Protein AF-A0A6A0IGZ4-F1 (afdb_monomer)

pLDDT: mean 91.31, std 6.48, range [57.31, 97.81]

Foldseek 3Di:
DDDDDDPVVVVVLVVVCVVVVHDSVVVVVVVVVVVVVVVVVVVVVVVVVVVVVCPPVDDPVDPCCVPCVVVVCCVPVPD

Sequence (79 aa):
MQVQLSEDQLHDLRRLAATDGRSLADLVREAVDLLLRGRRLGERRLLKARSLGALGRFSSGAPDAAREHDRYLEDVLGE

Secondary structure (DSSP, 8-state):
------HHHHHHHHHHHHHHT--HHHHHHHHHHHHHHHHHHHHHHHHHHHHHHHTTS---S-TTTTTSHHHHHHHHH--

Mean predicted aligned error: 9.52 Å

Structure (mmCIF, N/CA/C/O backbone):
data_AF-A0A6A0IGZ4-F1
#
_entry.id   AF-A0A6A0IGZ4-F1
#
loop_
_atom_site.group_PDB
_atom_site.id
_atom_site.type_symbol
_atom_site.label_atom_id
_at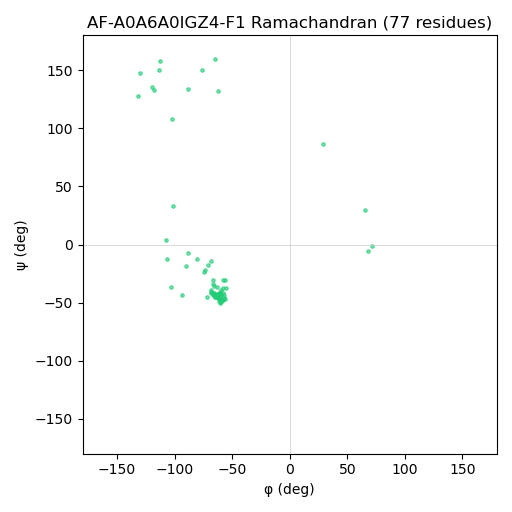om_site.label_alt_id
_atom_site.label_comp_id
_atom_site.label_asym_id
_atom_site.label_entity_id
_atom_site.label_seq_id
_atom_site.pdbx_PDB_ins_code
_atom_site.Cartn_x
_atom_site.Cartn_y
_atom_site.Cartn_z
_atom_site.occupancy
_atom_site.B_iso_or_equiv
_atom_site.auth_seq_id
_atom_site.auth_comp_id
_atom_site.auth_asym_id
_atom_site.auth_atom_id
_atom_site.pdbx_PDB_model_num
ATOM 1 N N . MET A 1 1 ? -2.834 -17.383 11.551 1.00 78.69 1 MET A N 1
ATOM 2 C CA . MET A 1 1 ? -1.869 -16.262 11.582 1.00 78.69 1 MET A CA 1
ATOM 3 C C . MET A 1 1 ? -2.426 -15.210 12.525 1.00 78.69 1 MET A C 1
ATOM 5 O O . MET A 1 1 ? -3.594 -14.879 12.378 1.00 78.69 1 MET A O 1
ATOM 9 N N . GLN A 1 2 ? -1.646 -14.749 13.502 1.00 87.38 2 GLN A N 1
ATOM 10 C CA . GLN A 1 2 ? -2.064 -13.731 14.470 1.00 87.38 2 GLN A CA 1
ATOM 11 C C . GLN A 1 2 ? -1.130 -12.528 14.347 1.00 87.38 2 GLN A C 1
ATOM 13 O O . GLN A 1 2 ? 0.081 -12.705 14.241 1.00 87.38 2 GLN A O 1
ATOM 18 N N . VAL A 1 3 ? -1.696 -11.323 14.348 1.00 88.44 3 VAL A N 1
ATOM 19 C CA . VAL A 1 3 ? -0.955 -10.057 14.314 1.00 88.44 3 VAL A CA 1
ATOM 20 C C . VAL A 1 3 ? -1.280 -9.303 15.596 1.00 88.44 3 VAL A C 1
ATOM 22 O O . VAL A 1 3 ? -2.445 -9.236 15.984 1.00 88.44 3 VAL A O 1
ATOM 25 N N . GLN A 1 4 ? -0.255 -8.782 16.266 1.00 93.94 4 GLN A N 1
ATOM 26 C CA . GLN A 1 4 ? -0.423 -7.966 17.467 1.00 93.94 4 GLN A CA 1
ATOM 27 C C . GLN A 1 4 ? -0.590 -6.501 17.063 1.00 93.94 4 GLN A C 1
ATOM 29 O O . GLN A 1 4 ? 0.167 -5.998 16.235 1.00 93.94 4 GLN A O 1
ATOM 34 N N . LEU A 1 5 ? -1.580 -5.836 17.653 1.00 94.44 5 LEU A N 1
ATOM 35 C CA . LEU A 1 5 ? -1.815 -4.399 17.525 1.00 94.44 5 LEU A CA 1
ATOM 36 C C . LEU A 1 5 ? -1.586 -3.753 18.889 1.00 94.44 5 LEU A C 1
ATOM 38 O O . LEU A 1 5 ? -1.823 -4.397 19.914 1.00 94.44 5 LEU A O 1
ATOM 42 N N . SER A 1 6 ? -1.150 -2.494 18.908 1.00 97.25 6 SER A N 1
ATOM 43 C CA . SER A 1 6 ? -1.133 -1.736 20.160 1.00 97.25 6 SER A CA 1
ATOM 44 C C . SER A 1 6 ? -2.558 -1.509 20.671 1.00 97.25 6 SER A C 1
ATOM 46 O O . SER A 1 6 ? -3.533 -1.572 19.913 1.00 97.25 6 SER A O 1
ATOM 48 N N . GLU A 1 7 ? -2.685 -1.227 21.967 1.00 97.25 7 GLU A N 1
ATOM 49 C CA . GLU A 1 7 ? -3.980 -0.918 22.579 1.00 97.25 7 GLU A CA 1
ATOM 50 C C . GLU A 1 7 ? -4.645 0.290 21.906 1.00 97.25 7 GLU A C 1
ATOM 52 O O . GLU A 1 7 ? -5.830 0.226 21.578 1.00 97.25 7 GLU A O 1
ATOM 57 N N . ASP A 1 8 ? -3.863 1.326 21.592 1.00 97.81 8 ASP A N 1
ATOM 58 C CA . ASP A 1 8 ? -4.336 2.524 20.889 1.00 97.81 8 ASP A CA 1
ATOM 59 C C . ASP A 1 8 ? -4.865 2.199 19.485 1.00 97.81 8 ASP A C 1
ATOM 61 O O . ASP A 1 8 ? -5.969 2.603 19.121 1.00 97.81 8 ASP A O 1
ATOM 65 N N . GLN A 1 9 ? -4.131 1.392 18.709 1.00 96.19 9 GLN A N 1
ATOM 66 C CA . GLN A 1 9 ? -4.565 0.965 17.373 1.00 96.19 9 GLN A CA 1
ATOM 67 C C . GLN A 1 9 ? -5.878 0.185 17.435 1.00 96.19 9 GLN A C 1
ATOM 69 O O . GLN A 1 9 ? -6.766 0.370 16.600 1.00 96.19 9 GLN A O 1
ATOM 74 N N . LEU A 1 10 ? -6.011 -0.696 18.427 1.00 96.50 10 LEU A N 1
ATOM 75 C CA . LEU A 1 10 ? -7.218 -1.484 18.620 1.00 96.50 10 LEU A CA 1
ATOM 76 C C . LEU A 1 10 ? -8.400 -0.610 19.062 1.00 96.50 10 LEU A C 1
ATOM 78 O O . LEU A 1 10 ? -9.523 -0.831 18.603 1.00 96.50 10 LEU A O 1
ATOM 82 N N . HIS A 1 11 ? -8.161 0.372 19.933 1.00 97.62 11 HIS A N 1
ATOM 83 C CA . HIS A 1 11 ? -9.162 1.350 20.353 1.00 97.62 11 HIS A CA 1
ATOM 84 C C . HIS A 1 11 ? -9.678 2.160 19.156 1.00 97.62 11 HIS A C 1
ATOM 86 O O . HIS A 1 11 ? -10.889 2.223 18.924 1.00 97.62 11 HIS A O 1
ATOM 92 N N . ASP A 1 12 ? -8.770 2.705 18.350 1.00 97.06 12 ASP A N 1
ATOM 93 C CA . ASP A 1 12 ? -9.109 3.520 17.187 1.00 97.06 12 ASP A CA 1
ATOM 94 C C . ASP A 1 12 ? -9.858 2.726 16.114 1.00 97.06 12 ASP A C 1
ATOM 96 O O . ASP A 1 12 ? -10.880 3.185 15.600 1.00 97.06 12 ASP A O 1
ATOM 100 N N . LEU A 1 13 ? -9.411 1.502 15.819 1.00 95.94 13 LEU A N 1
ATOM 101 C CA . LEU A 1 13 ? -10.086 0.636 14.855 1.00 95.94 13 LEU A CA 1
ATOM 102 C C . LEU A 1 13 ? -11.479 0.206 15.329 1.00 95.94 13 LEU A C 1
ATOM 104 O O . LEU A 1 13 ? -12.391 0.109 14.512 1.00 95.94 13 LEU A O 1
ATOM 108 N N . ARG A 1 14 ? -11.678 -0.034 16.632 1.00 96.62 14 ARG A N 1
ATOM 109 C CA . ARG A 1 14 ? -13.012 -0.333 17.186 1.00 96.62 14 ARG A CA 1
ATOM 110 C C . ARG A 1 14 ? -13.953 0.857 17.069 1.00 96.62 14 ARG A C 1
ATOM 112 O O . ARG A 1 14 ? -15.113 0.672 16.712 1.00 96.62 14 ARG A O 1
ATOM 119 N N . ARG A 1 15 ? -13.456 2.064 17.348 1.00 97.69 15 ARG A N 1
ATOM 120 C CA . ARG A 1 15 ? -14.228 3.298 17.181 1.00 97.69 15 ARG A CA 1
ATOM 121 C C . ARG A 1 15 ? -14.640 3.479 15.721 1.00 97.69 15 ARG A C 1
ATOM 123 O O . ARG A 1 15 ? -15.811 3.719 15.456 1.00 97.69 15 ARG A O 1
ATOM 130 N N . LEU A 1 16 ? -13.710 3.290 14.785 1.00 97.19 16 LEU A N 1
ATOM 131 C CA . LEU A 1 16 ? -13.990 3.377 13.350 1.00 97.19 16 LEU A CA 1
ATOM 132 C C . LEU A 1 16 ? -14.990 2.305 12.888 1.00 97.19 16 LEU A C 1
ATOM 134 O O . LEU A 1 16 ? -15.946 2.618 12.190 1.00 97.19 16 LEU A O 1
ATOM 138 N N . ALA A 1 17 ? -14.824 1.060 13.341 1.00 97.00 17 ALA A N 1
ATOM 139 C CA . ALA A 1 17 ? -15.738 -0.044 13.045 1.00 97.00 17 ALA A CA 1
ATOM 140 C C . ALA A 1 17 ? -17.176 0.265 13.483 1.00 97.00 17 ALA A C 1
ATOM 142 O O . ALA A 1 17 ? -18.118 0.018 12.731 1.00 97.00 17 ALA A O 1
ATOM 143 N N . ALA A 1 18 ? -17.336 0.830 14.684 1.00 97.19 18 ALA A N 1
ATOM 144 C CA . ALA A 1 18 ? -18.635 1.218 15.217 1.00 97.19 18 ALA A CA 1
ATOM 145 C C . ALA A 1 18 ? -19.271 2.362 14.414 1.00 97.19 18 ALA A C 1
ATOM 147 O O . ALA A 1 18 ? -20.456 2.288 14.099 1.00 97.19 18 ALA A O 1
ATOM 148 N N . THR A 1 19 ? -18.487 3.384 14.054 1.00 97.19 19 THR A N 1
ATOM 149 C CA . THR A 1 19 ? -18.955 4.513 13.234 1.00 97.19 19 THR A CA 1
ATOM 150 C C . THR A 1 19 ? -19.401 4.063 11.845 1.00 97.19 19 THR A C 1
ATOM 152 O O . THR A 1 19 ? -20.449 4.491 11.370 1.00 97.19 19 THR A O 1
ATOM 155 N N . ASP A 1 20 ? -18.638 3.170 11.215 1.00 95.25 20 ASP A N 1
ATOM 156 C CA . ASP A 1 20 ? -18.874 2.754 9.830 1.00 95.25 20 ASP A CA 1
ATOM 157 C C . ASP A 1 20 ? -19.842 1.562 9.716 1.00 95.25 20 ASP A C 1
ATOM 159 O O . ASP A 1 20 ? -20.206 1.164 8.609 1.00 95.25 20 ASP A O 1
ATOM 163 N N . GLY A 1 21 ? -20.240 0.951 10.839 1.00 97.00 21 GLY A N 1
ATOM 164 C CA . GLY A 1 21 ? -21.058 -0.266 10.854 1.00 97.00 21 GLY A CA 1
ATOM 165 C C . GLY A 1 21 ? -20.345 -1.485 10.256 1.00 97.00 21 GLY A C 1
ATOM 166 O O . GLY A 1 21 ? -20.981 -2.360 9.669 1.00 97.00 21 GLY A O 1
ATOM 167 N N . ARG A 1 22 ? -19.014 -1.537 10.364 1.00 97.75 22 ARG A N 1
ATOM 168 C CA . ARG A 1 22 ? -18.155 -2.556 9.741 1.00 97.75 22 ARG A CA 1
ATOM 169 C C . ARG A 1 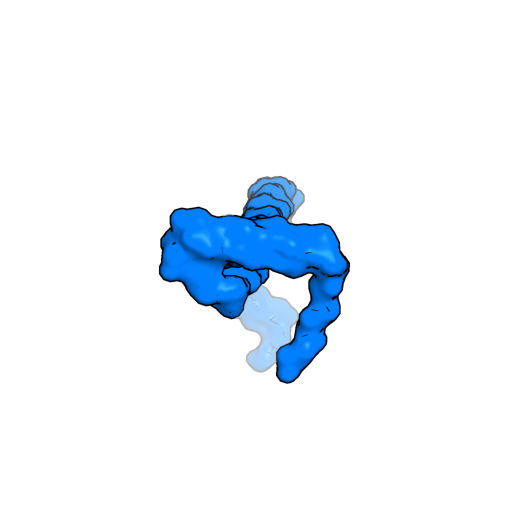22 ? -17.505 -3.444 10.788 1.00 97.75 22 ARG A C 1
ATOM 171 O O . ARG A 1 22 ? -17.333 -3.049 11.937 1.00 97.75 22 ARG A O 1
ATOM 178 N N . SER A 1 23 ? -17.089 -4.649 10.398 1.00 96.94 23 SER A N 1
ATOM 179 C CA . SER A 1 23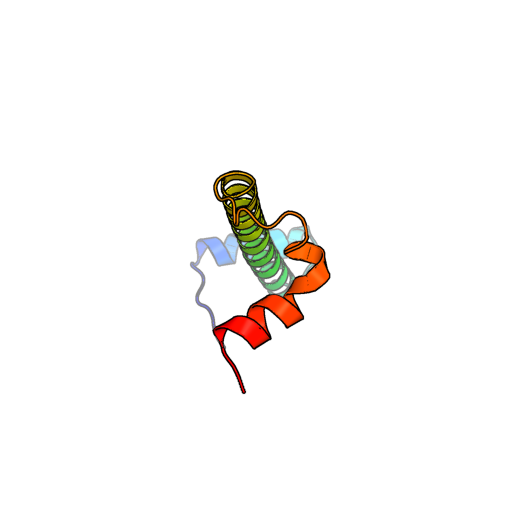 ? -16.318 -5.492 11.311 1.00 96.94 23 SER A CA 1
ATOM 180 C C . SER A 1 23 ? -14.872 -5.000 11.422 1.00 96.94 23 SER A C 1
ATOM 182 O O . SER A 1 23 ? -14.282 -4.497 10.463 1.00 96.94 23 SER A O 1
ATOM 184 N N . LEU A 1 24 ? -14.258 -5.223 12.586 1.00 94.81 24 LEU A N 1
ATOM 185 C CA . LEU A 1 24 ? -12.837 -4.944 12.806 1.00 94.81 24 LEU A CA 1
ATOM 186 C C . LEU A 1 24 ? -11.948 -5.658 11.769 1.00 94.81 24 LEU A C 1
ATOM 188 O O . LEU A 1 24 ? -10.963 -5.103 11.288 1.00 94.81 24 LEU A O 1
ATOM 192 N N . ALA A 1 25 ? -12.321 -6.884 11.395 1.00 94.00 25 ALA A N 1
ATOM 193 C CA . ALA A 1 25 ? -11.595 -7.679 10.414 1.00 94.00 25 ALA A CA 1
ATOM 194 C C . ALA A 1 25 ? -11.662 -7.077 9.001 1.00 94.00 25 ALA A C 1
ATOM 196 O O . ALA A 1 25 ? -10.684 -7.173 8.260 1.00 94.00 25 ALA A O 1
ATOM 197 N N . ASP A 1 26 ? -12.780 -6.445 8.629 1.00 96.94 26 ASP A N 1
ATOM 198 C CA . ASP A 1 26 ? -12.907 -5.760 7.338 1.00 96.94 26 ASP A CA 1
ATOM 199 C C . ASP A 1 26 ? -11.973 -4.557 7.252 1.00 96.94 26 ASP A C 1
ATOM 201 O O . ASP A 1 26 ? -11.290 -4.396 6.242 1.00 96.94 26 ASP A O 1
ATOM 205 N N . LEU A 1 27 ? -11.895 -3.754 8.317 1.00 96.12 27 LEU A N 1
ATOM 206 C CA . LEU A 1 27 ? -10.993 -2.601 8.372 1.00 96.12 27 LEU A CA 1
ATOM 207 C C . LEU A 1 27 ? -9.524 -3.021 8.298 1.00 96.12 27 LEU A C 1
ATOM 209 O O . LEU A 1 27 ? -8.743 -2.419 7.566 1.00 96.12 27 LEU A O 1
ATOM 213 N N . VAL A 1 28 ? -9.146 -4.083 9.018 1.00 94.94 28 VAL A N 1
ATOM 214 C CA . VAL A 1 28 ? -7.774 -4.609 8.970 1.00 94.94 28 VAL A CA 1
ATOM 215 C C . VAL A 1 28 ? -7.430 -5.105 7.566 1.00 94.94 28 VAL A C 1
ATOM 217 O O . VAL A 1 28 ? -6.358 -4.782 7.058 1.00 94.94 28 VAL A O 1
ATOM 220 N N . ARG A 1 29 ? -8.332 -5.852 6.911 1.00 95.38 29 ARG A N 1
ATOM 221 C CA . ARG A 1 29 ? -8.122 -6.307 5.526 1.00 95.38 29 ARG A CA 1
ATOM 222 C C . ARG A 1 29 ? -7.942 -5.137 4.567 1.00 95.38 29 ARG A C 1
ATOM 224 O O . ARG A 1 29 ? -6.989 -5.134 3.796 1.00 95.38 29 ARG A O 1
ATOM 231 N N . GLU A 1 30 ? -8.812 -4.136 4.647 1.00 96.00 30 GLU A N 1
ATOM 232 C CA . GLU A 1 30 ? -8.718 -2.948 3.800 1.00 96.00 30 GLU A CA 1
ATOM 233 C C . GLU A 1 30 ? -7.401 -2.194 4.016 1.00 96.00 30 GLU A C 1
ATOM 235 O O . GLU A 1 30 ? -6.718 -1.860 3.049 1.00 96.00 30 GLU A O 1
ATOM 240 N N . ALA A 1 31 ? -7.007 -1.963 5.270 1.00 94.44 31 ALA A N 1
ATOM 241 C CA . ALA A 1 31 ? -5.767 -1.261 5.586 1.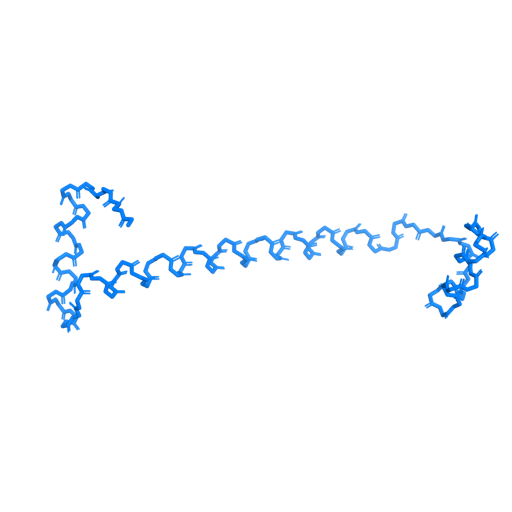00 94.44 31 ALA A CA 1
ATOM 242 C C . ALA A 1 31 ? -4.537 -1.989 5.015 1.00 94.44 31 ALA A C 1
ATOM 244 O O . ALA A 1 31 ? -3.647 -1.358 4.436 1.00 94.44 31 ALA A O 1
ATOM 245 N N . VAL A 1 32 ? -4.503 -3.322 5.128 1.00 95.31 32 VAL A N 1
ATOM 246 C CA . VAL A 1 32 ? -3.437 -4.154 4.552 1.00 95.31 32 VAL A CA 1
ATOM 247 C C . VAL A 1 32 ? -3.446 -4.077 3.023 1.00 95.31 32 VAL A C 1
ATOM 249 O O . VAL A 1 32 ? -2.394 -3.866 2.418 1.00 95.31 32 VAL A O 1
ATOM 252 N N . ASP A 1 33 ? -4.614 -4.172 2.388 1.00 96.44 33 ASP A N 1
ATOM 253 C CA . ASP A 1 33 ? -4.742 -4.063 0.933 1.00 96.44 33 ASP A CA 1
ATOM 254 C C . ASP A 1 33 ? -4.264 -2.704 0.411 1.00 96.44 33 ASP A C 1
ATOM 256 O O . ASP A 1 33 ? -3.539 -2.638 -0.587 1.00 96.44 33 ASP A O 1
ATOM 260 N N . LEU A 1 34 ? -4.633 -1.614 1.086 1.00 95.06 34 LEU A N 1
ATOM 261 C CA . LEU A 1 34 ? -4.198 -0.261 0.741 1.00 95.06 34 LEU A CA 1
ATOM 262 C C . LEU A 1 34 ? -2.677 -0.117 0.860 1.00 95.06 34 LEU A C 1
ATOM 264 O O . LEU A 1 34 ? -2.038 0.405 -0.059 1.00 95.06 34 LEU A O 1
ATOM 268 N N . LEU A 1 35 ? -2.084 -0.640 1.937 1.00 95.00 35 LEU A N 1
ATOM 269 C CA . LEU A 1 35 ? -0.636 -0.632 2.143 1.00 95.00 35 LEU A CA 1
ATOM 270 C C . LEU A 1 35 ? 0.100 -1.381 1.020 1.00 95.00 35 LEU A C 1
ATOM 272 O O . LEU A 1 35 ? 1.056 -0.859 0.437 1.00 95.00 35 LEU A O 1
ATOM 276 N N . LEU A 1 36 ? -0.356 -2.593 0.693 1.00 94.25 36 LEU A N 1
ATOM 277 C CA . LEU A 1 36 ? 0.258 -3.432 -0.337 1.00 94.25 36 LEU A CA 1
ATOM 278 C C . LEU A 1 36 ? 0.111 -2.817 -1.734 1.00 94.25 36 LEU A C 1
ATOM 280 O O . LEU A 1 36 ? 1.073 -2.785 -2.506 1.00 94.25 36 LEU A O 1
ATOM 284 N N . ARG A 1 37 ? -1.064 -2.265 -2.058 1.00 92.88 37 ARG A N 1
ATOM 285 C CA . ARG A 1 37 ? -1.290 -1.550 -3.325 1.00 92.88 37 ARG A CA 1
ATOM 286 C C . ARG A 1 37 ? -0.400 -0.316 -3.438 1.00 92.88 37 ARG A C 1
ATOM 288 O O . ARG A 1 37 ? 0.194 -0.104 -4.496 1.00 92.88 37 ARG A O 1
ATOM 295 N N . GLY A 1 38 ? -0.271 0.463 -2.363 1.00 90.12 38 GLY A N 1
ATOM 296 C CA . GLY A 1 38 ? 0.596 1.640 -2.310 1.00 90.12 38 GLY A CA 1
ATOM 297 C C . GLY A 1 38 ? 2.056 1.299 -2.611 1.00 90.12 38 GLY A C 1
ATOM 298 O O . GLY A 1 38 ? 2.665 1.924 -3.483 1.00 90.12 38 GLY A O 1
ATOM 299 N N . ARG A 1 39 ? 2.595 0.248 -1.972 1.00 87.62 39 ARG A N 1
ATOM 300 C CA . ARG A 1 39 ? 3.959 -0.239 -2.245 1.00 87.62 39 ARG A CA 1
ATOM 301 C C . ARG A 1 39 ? 4.133 -0.697 -3.690 1.00 87.62 39 ARG A C 1
ATOM 303 O O . ARG A 1 39 ? 5.041 -0.216 -4.364 1.00 87.62 39 ARG A O 1
ATOM 310 N N . ARG A 1 40 ? 3.215 -1.521 -4.206 1.00 89.06 40 ARG A N 1
ATOM 311 C CA . ARG A 1 40 ? 3.273 -2.017 -5.593 1.00 89.06 40 ARG A CA 1
ATOM 312 C C . ARG A 1 40 ? 3.251 -0.882 -6.621 1.00 89.06 40 ARG A C 1
ATOM 314 O O . ARG A 1 40 ? 3.932 -0.941 -7.645 1.00 89.06 40 ARG A O 1
ATOM 321 N N . LEU A 1 41 ? 2.457 0.161 -6.375 1.00 86.50 41 LEU A N 1
ATOM 322 C CA . LEU A 1 41 ? 2.412 1.344 -7.238 1.00 86.50 41 LEU A CA 1
ATOM 323 C C . LEU A 1 41 ? 3.715 2.149 -7.174 1.00 86.50 41 LEU A C 1
ATOM 325 O O . LEU A 1 41 ? 4.194 2.596 -8.218 1.00 86.50 41 LEU A O 1
ATOM 329 N N . GLY A 1 42 ? 4.299 2.309 -5.983 1.00 87.56 42 GLY A N 1
ATOM 330 C CA . GLY A 1 42 ? 5.611 2.935 -5.801 1.00 87.56 42 GLY A CA 1
ATOM 331 C C . GLY A 1 42 ? 6.716 2.189 -6.551 1.00 87.56 42 GLY A C 1
ATOM 332 O O . GLY A 1 42 ? 7.429 2.789 -7.354 1.00 87.56 42 GLY A O 1
ATOM 333 N N . GLU A 1 43 ? 6.790 0.870 -6.382 1.00 89.56 43 GLU A N 1
ATOM 334 C CA . GLU A 1 43 ? 7.734 -0.005 -7.089 1.00 89.56 43 GLU A CA 1
ATOM 335 C C . GLU A 1 43 ? 7.580 0.104 -8.609 1.00 89.56 43 GLU A C 1
ATOM 337 O O . GLU A 1 43 ? 8.561 0.303 -9.327 1.00 89.56 43 GLU A O 1
ATOM 342 N N . ARG A 1 44 ? 6.341 0.071 -9.118 1.00 90.44 44 ARG A N 1
ATOM 343 C CA . ARG A 1 44 ? 6.077 0.217 -10.556 1.00 90.44 44 ARG A CA 1
ATOM 344 C C . ARG A 1 44 ? 6.497 1.587 -11.091 1.00 90.44 44 ARG A C 1
ATOM 346 O O . ARG A 1 44 ? 6.985 1.671 -12.218 1.00 90.44 44 ARG A O 1
ATOM 353 N N . ARG A 1 45 ? 6.323 2.660 -10.312 1.00 90.06 45 ARG A N 1
ATOM 354 C CA . ARG A 1 45 ? 6.789 4.009 -10.680 1.00 90.06 45 ARG A CA 1
ATOM 355 C C . ARG A 1 45 ? 8.312 4.073 -10.753 1.00 90.06 45 ARG A C 1
ATOM 357 O O . ARG A 1 45 ? 8.831 4.593 -11.737 1.00 90.06 45 ARG A O 1
ATOM 364 N N . LEU A 1 46 ? 9.011 3.513 -9.765 1.00 91.62 46 LEU A N 1
ATOM 365 C CA . LEU A 1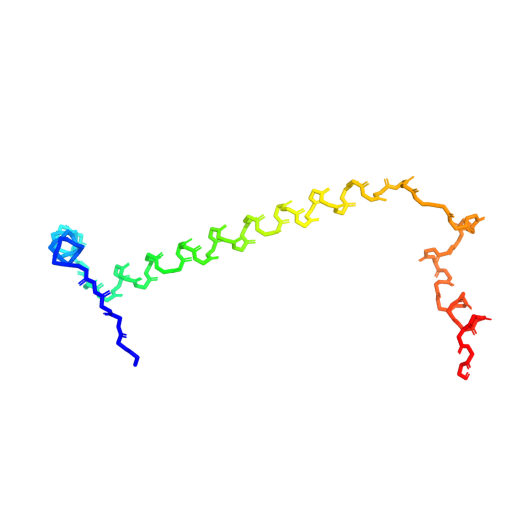 46 ? 10.476 3.451 -9.756 1.00 91.62 46 LEU A CA 1
ATOM 366 C C . LEU A 1 46 ? 11.009 2.634 -10.935 1.00 91.62 46 LEU A C 1
ATOM 368 O O . LEU A 1 46 ? 11.914 3.087 -11.635 1.00 91.62 46 LEU A O 1
ATOM 372 N N . LEU A 1 47 ? 10.403 1.475 -11.211 1.00 89.94 47 LEU A N 1
ATOM 373 C CA . LEU A 1 47 ? 10.769 0.642 -12.353 1.00 89.94 47 LEU A CA 1
ATOM 374 C C . LEU A 1 47 ? 10.574 1.398 -13.671 1.00 89.94 47 LEU A C 1
ATOM 376 O O . LEU A 1 47 ? 11.486 1.439 -14.491 1.00 89.94 47 LEU A O 1
ATOM 380 N N . LYS A 1 48 ? 9.427 2.069 -13.842 1.00 92.38 48 LYS A N 1
ATOM 381 C CA . LYS A 1 48 ? 9.153 2.895 -15.025 1.00 92.38 48 LYS A CA 1
ATOM 382 C C . LYS A 1 48 ? 10.191 4.005 -15.195 1.00 92.38 48 LYS A C 1
ATOM 384 O O . LYS A 1 48 ? 10.694 4.185 -16.300 1.00 92.38 48 LYS A O 1
ATOM 389 N N . ALA A 1 49 ? 10.515 4.740 -14.132 1.00 93.06 49 ALA A N 1
ATOM 390 C CA . ALA A 1 49 ? 11.513 5.807 -14.184 1.00 93.06 49 ALA A CA 1
ATOM 391 C C . ALA A 1 49 ? 12.896 5.268 -14.587 1.00 93.06 49 ALA A C 1
ATOM 393 O O . ALA A 1 49 ? 13.548 5.836 -15.463 1.00 93.06 49 ALA A O 1
ATOM 394 N N . ARG A 1 50 ? 13.303 4.126 -14.019 1.00 90.38 50 ARG A N 1
ATOM 395 C CA . ARG A 1 50 ? 14.548 3.440 -14.383 1.00 90.38 50 ARG A CA 1
ATOM 396 C C . ARG A 1 50 ? 14.558 3.001 -15.850 1.00 90.38 50 ARG A C 1
ATOM 398 O O . ARG A 1 50 ? 15.554 3.230 -16.528 1.00 90.38 50 ARG A O 1
ATOM 405 N N . SER A 1 51 ? 13.473 2.402 -16.346 1.00 90.50 51 SER A N 1
ATOM 406 C CA . SER A 1 51 ? 13.355 1.990 -17.751 1.00 90.50 51 SER A CA 1
ATOM 407 C C . SER A 1 51 ? 13.435 3.182 -18.701 1.00 90.50 51 SER A C 1
ATOM 409 O O . SER A 1 51 ? 14.178 3.125 -19.674 1.00 90.50 51 SER A O 1
ATOM 411 N N . LEU A 1 52 ? 12.731 4.279 -18.398 1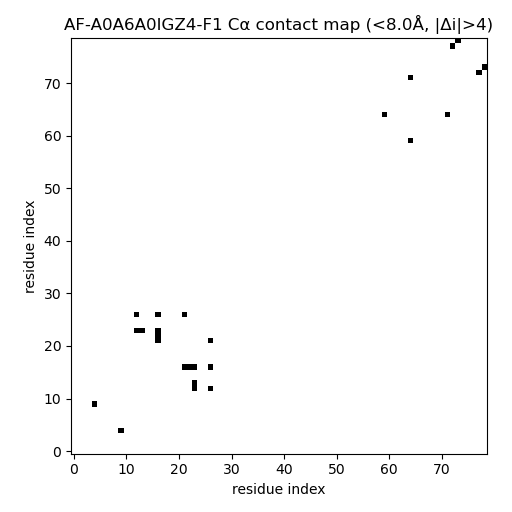.00 92.94 52 LEU A N 1
ATOM 412 C CA . LEU A 1 52 ? 12.785 5.503 -19.203 1.00 92.94 52 LEU A CA 1
ATOM 413 C C . LEU A 1 52 ? 14.198 6.093 -19.253 1.00 92.94 52 LEU A C 1
ATOM 415 O O . LEU A 1 52 ? 14.644 6.484 -20.324 1.00 92.94 52 LEU A O 1
ATOM 419 N N . GLY A 1 53 ? 14.926 6.100 -18.133 1.00 90.56 53 GLY A N 1
ATOM 420 C CA . GLY A 1 53 ? 16.317 6.567 -18.093 1.00 90.56 53 GLY A CA 1
ATOM 421 C C . GLY A 1 53 ? 17.319 5.672 -18.836 1.00 90.56 53 GLY A C 1
ATOM 422 O O . GLY A 1 53 ? 18.448 6.093 -19.079 1.00 90.56 53 GLY A O 1
ATOM 423 N N . ALA A 1 54 ? 16.938 4.442 -19.188 1.00 89.19 54 ALA A N 1
ATOM 424 C CA . ALA A 1 54 ? 17.764 3.541 -19.989 1.00 89.19 54 ALA A CA 1
ATOM 425 C C . ALA A 1 54 ? 17.524 3.690 -21.502 1.00 89.19 54 ALA A C 1
ATOM 427 O O . ALA A 1 54 ? 18.374 3.275 -22.291 1.00 89.19 54 ALA A O 1
ATOM 428 N N . LEU A 1 55 ? 16.396 4.278 -21.921 1.00 87.38 55 LEU A N 1
ATOM 429 C CA . LEU A 1 55 ? 16.085 4.476 -23.337 1.00 87.38 55 LEU A CA 1
ATOM 430 C C . LEU A 1 55 ? 17.132 5.382 -23.995 1.00 87.38 55 LEU A C 1
ATOM 432 O O . LEU A 1 55 ? 17.485 6.429 -23.461 1.00 87.38 55 LEU A O 1
ATOM 436 N N . GLY A 1 56 ? 17.645 4.964 -25.155 1.00 84.06 56 GLY A N 1
ATOM 437 C CA . GLY A 1 56 ? 18.646 5.719 -25.919 1.00 84.06 56 GLY A CA 1
ATOM 438 C C . GLY A 1 56 ? 20.053 5.747 -25.310 1.00 84.06 56 GLY A C 1
ATOM 439 O O . GLY A 1 56 ? 20.960 6.309 -25.914 1.00 84.06 56 GLY A O 1
ATOM 440 N N . ARG A 1 57 ? 20.271 5.124 -24.144 1.00 89.38 57 ARG A N 1
ATOM 441 C CA . ARG A 1 57 ? 21.590 5.066 -23.495 1.00 89.38 57 ARG A CA 1
ATOM 442 C C . ARG A 1 57 ? 22.566 4.111 -24.190 1.00 89.38 57 ARG A C 1
ATOM 444 O O . ARG A 1 57 ? 23.774 4.244 -24.019 1.00 89.38 57 ARG A O 1
ATOM 451 N N . PHE A 1 58 ? 22.050 3.147 -24.947 1.00 83.25 58 PHE A N 1
ATOM 452 C CA . PHE A 1 58 ? 22.831 2.105 -25.605 1.00 83.25 58 PHE A CA 1
ATOM 453 C C . PHE A 1 58 ? 22.447 2.013 -27.082 1.00 83.25 58 PHE A C 1
ATOM 455 O O . PHE A 1 58 ? 21.292 2.239 -27.441 1.00 83.25 58 PHE A O 1
ATOM 462 N N . SER A 1 59 ? 23.417 1.664 -27.923 1.00 84.44 59 SER A N 1
ATOM 463 C CA . SER A 1 59 ? 23.233 1.412 -29.351 1.00 84.44 59 SER A CA 1
ATOM 464 C C . SER A 1 59 ? 23.918 0.098 -29.699 1.00 84.44 59 SER A C 1
ATOM 466 O O . SER A 1 59 ? 25.088 -0.086 -29.369 1.00 84.44 59 SER A O 1
ATOM 468 N N . SER A 1 60 ? 23.191 -0.810 -30.349 1.00 83.12 60 SER A N 1
ATOM 469 C CA . SER A 1 60 ? 23.746 -2.056 -30.889 1.00 83.12 60 SER A CA 1
ATOM 470 C C . SER A 1 60 ? 24.459 -1.846 -32.228 1.00 83.12 60 SER A C 1
ATOM 472 O O . SER A 1 60 ? 25.103 -2.764 -32.720 1.00 83.12 60 SER A O 1
ATOM 474 N N . GLY A 1 61 ? 24.297 -0.676 -32.865 1.00 87.00 61 GLY A N 1
ATOM 475 C CA . GLY A 1 61 ? 24.722 -0.441 -34.251 1.00 87.00 61 GLY A CA 1
ATOM 476 C C . GLY A 1 61 ? 23.914 -1.217 -35.304 1.00 87.00 61 GLY A C 1
ATOM 477 O O . GLY A 1 61 ? 24.091 -0.975 -36.494 1.00 87.00 61 GLY A O 1
ATOM 478 N N . ALA A 1 62 ? 23.003 -2.100 -34.883 1.00 89.56 62 ALA A N 1
ATOM 479 C CA . ALA A 1 62 ? 22.151 -2.912 -35.742 1.00 89.56 62 ALA A CA 1
ATOM 480 C C . ALA A 1 62 ? 20.727 -2.314 -35.788 1.00 89.56 62 ALA A C 1
ATOM 482 O O . ALA A 1 62 ? 20.004 -2.377 -34.786 1.00 89.56 62 ALA A O 1
ATOM 483 N N . PRO A 1 63 ? 20.310 -1.709 -36.916 1.00 87.56 63 PRO A N 1
ATOM 484 C CA . PRO A 1 63 ? 19.043 -0.976 -37.021 1.00 87.56 63 PRO A CA 1
ATOM 485 C C . PRO A 1 63 ? 17.802 -1.885 -37.002 1.00 87.56 63 PRO A C 1
ATOM 487 O O . PRO A 1 63 ? 16.691 -1.418 -36.760 1.00 87.56 63 PRO A O 1
ATOM 490 N N . ASP A 1 64 ? 17.981 -3.177 -37.258 1.00 93.56 64 ASP A N 1
ATOM 491 C CA . ASP A 1 64 ? 16.959 -4.219 -37.320 1.00 93.56 64 ASP A CA 1
ATOM 492 C C . ASP A 1 64 ? 17.002 -5.172 -36.116 1.00 93.56 64 ASP A C 1
ATOM 494 O O . ASP A 1 64 ? 16.193 -6.092 -36.056 1.00 93.56 64 ASP A O 1
ATOM 498 N N . ALA A 1 65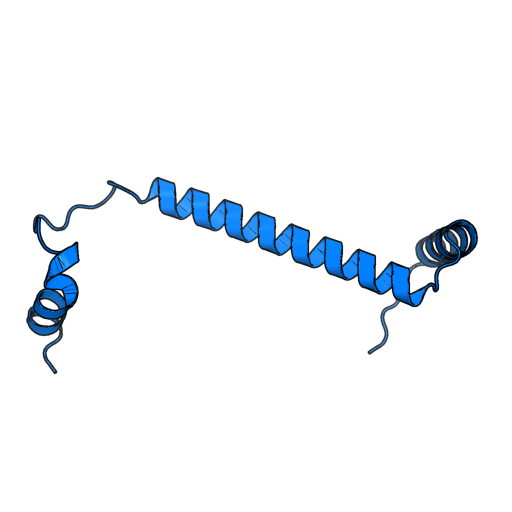 ? 17.866 -4.926 -35.122 1.00 89.00 65 ALA A N 1
ATOM 499 C CA . ALA A 1 65 ? 18.021 -5.797 -33.952 1.00 89.00 65 ALA A CA 1
ATOM 500 C C . ALA A 1 65 ? 16.714 -6.037 -33.178 1.00 89.00 65 ALA A C 1
ATOM 502 O O . ALA A 1 65 ? 16.529 -7.096 -32.592 1.00 89.00 65 ALA A O 1
ATOM 503 N N . ALA A 1 66 ? 15.789 -5.072 -33.183 1.00 87.38 66 ALA A N 1
ATOM 504 C CA . ALA A 1 66 ? 14.481 -5.238 -32.549 1.00 87.38 66 ALA A CA 1
ATOM 505 C C . ALA A 1 66 ? 13.529 -6.154 -33.341 1.00 87.38 66 ALA A C 1
ATOM 507 O O . ALA A 1 66 ? 12.583 -6.681 -32.765 1.00 87.38 66 ALA A O 1
ATOM 508 N N . ARG A 1 67 ? 13.744 -6.302 -34.654 1.00 94.19 67 ARG A N 1
ATOM 509 C CA . ARG A 1 67 ? 12.928 -7.128 -35.555 1.00 94.19 67 ARG A CA 1
ATOM 510 C C . ARG A 1 67 ? 13.505 -8.533 -35.695 1.00 94.19 67 ARG A C 1
ATOM 512 O O . ARG A 1 67 ? 12.762 -9.496 -35.612 1.00 94.19 67 ARG A O 1
ATOM 519 N N . GLU A 1 68 ? 14.819 -8.627 -35.856 1.00 94.38 68 GLU A N 1
ATOM 520 C CA . GLU A 1 68 ? 15.545 -9.873 -36.117 1.00 94.38 68 GLU A CA 1
ATOM 521 C C . GLU A 1 68 ? 16.223 -10.412 -34.846 1.00 94.38 68 GLU A C 1
ATOM 523 O O . GLU A 1 68 ? 17.325 -10.955 -34.904 1.00 94.38 68 GLU A O 1
ATOM 528 N N 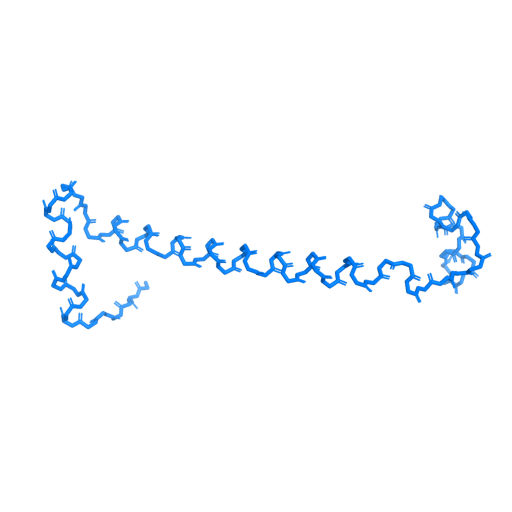. HIS A 1 69 ? 15.613 -10.208 -33.673 1.00 91.56 69 HIS A N 1
ATOM 529 C CA . HIS A 1 69 ? 16.248 -10.514 -32.385 1.00 91.56 69 HIS A CA 1
ATOM 530 C C . HIS A 1 69 ? 16.670 -11.983 -32.262 1.00 91.56 69 HIS A C 1
ATOM 532 O O . HIS A 1 69 ? 17.739 -12.254 -31.724 1.00 91.56 69 HIS A O 1
ATOM 538 N N . ASP A 1 70 ? 15.869 -12.911 -32.793 1.00 91.75 70 ASP A N 1
ATOM 539 C CA . ASP A 1 70 ? 16.153 -14.347 -32.731 1.00 91.75 70 ASP A CA 1
ATOM 540 C C . ASP A 1 70 ? 17.367 -14.712 -33.584 1.00 91.75 70 ASP A C 1
ATOM 542 O O . ASP A 1 70 ? 18.249 -15.410 -33.096 1.00 91.75 70 ASP A O 1
ATOM 546 N N . ARG A 1 71 ? 17.490 -14.138 -34.791 1.00 93.00 71 ARG A N 1
ATOM 547 C CA . ARG A 1 71 ? 18.677 -14.291 -35.648 1.00 93.00 71 ARG A CA 1
ATOM 548 C C . ARG A 1 71 ? 19.945 -13.848 -34.918 1.00 93.00 71 ARG A C 1
ATOM 550 O O . ARG A 1 71 ? 20.935 -14.564 -34.906 1.00 93.00 71 ARG A O 1
ATOM 557 N N . TYR A 1 72 ? 19.909 -12.681 -34.269 1.00 89.25 72 TYR A N 1
ATOM 558 C CA . TYR A 1 72 ? 21.055 -12.180 -33.503 1.00 89.25 72 TYR A CA 1
ATOM 559 C C . TYR A 1 72 ? 21.374 -13.022 -32.259 1.00 89.25 72 TYR A C 1
ATOM 561 O O . TYR A 1 72 ? 22.532 -13.072 -31.846 1.00 89.25 72 TYR A O 1
ATOM 569 N N . LEU A 1 73 ? 20.370 -13.646 -31.635 1.00 89.56 73 LEU A N 1
ATOM 570 C CA . LEU A 1 73 ? 20.582 -14.564 -30.515 1.00 89.56 73 LEU A CA 1
ATOM 571 C C . LEU A 1 73 ? 21.207 -15.878 -30.988 1.00 89.56 73 LEU A C 1
ATOM 573 O O . LEU A 1 73 ? 22.172 -16.324 -30.376 1.00 89.56 73 LEU A O 1
ATOM 577 N N . GLU A 1 74 ? 20.705 -16.454 -32.078 1.00 93.00 74 GLU A N 1
ATOM 578 C CA . GLU A 1 74 ? 21.229 -17.674 -32.703 1.00 93.00 74 GLU A CA 1
ATOM 579 C C . GLU A 1 74 ? 22.683 -17.482 -33.166 1.00 93.00 74 GLU A C 1
ATOM 581 O O . GLU A 1 74 ? 23.548 -18.282 -32.813 1.00 93.00 74 GLU A O 1
ATOM 586 N N . ASP A 1 75 ? 22.982 -16.354 -33.822 1.00 86.44 75 ASP A N 1
ATOM 587 C CA . ASP A 1 75 ? 24.331 -15.986 -34.280 1.00 86.44 75 ASP A CA 1
ATOM 588 C C . ASP A 1 75 ? 25.368 -15.925 -33.133 1.00 86.44 75 ASP A C 1
ATOM 590 O O . ASP A 1 75 ? 26.560 -16.151 -33.359 1.00 86.44 75 ASP A O 1
ATOM 594 N N . VAL A 1 76 ? 24.949 -15.583 -31.906 1.00 86.44 76 VAL A N 1
ATOM 595 C CA . VAL A 1 76 ? 25.853 -15.362 -30.757 1.00 86.44 76 VAL A CA 1
ATOM 596 C C . VAL A 1 76 ? 25.872 -16.528 -29.771 1.00 86.44 76 VAL A C 1
ATOM 598 O O . VAL A 1 76 ? 26.918 -16.799 -29.178 1.00 86.44 76 VAL A O 1
ATOM 601 N N . LEU A 1 77 ? 24.733 -17.183 -29.544 1.00 83.19 77 LEU A N 1
ATOM 602 C CA . LEU A 1 77 ? 24.576 -18.202 -28.503 1.00 83.19 77 LEU 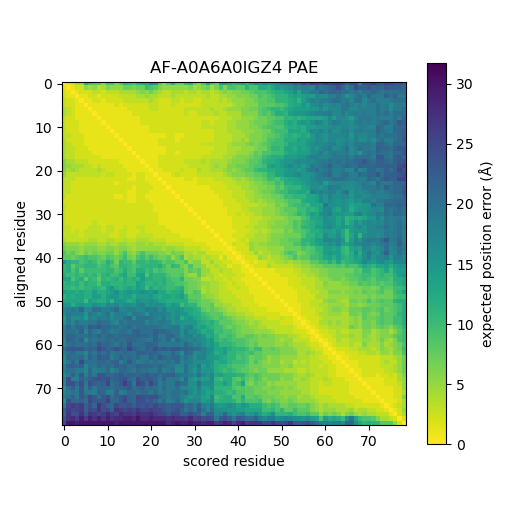A CA 1
ATOM 603 C C . LEU A 1 77 ? 24.507 -19.632 -29.032 1.00 83.19 77 LEU A C 1
ATOM 605 O O . LEU A 1 77 ? 24.653 -20.522 -28.203 1.00 83.19 77 LEU A O 1
ATOM 609 N N . GLY A 1 78 ? 24.333 -19.831 -30.346 1.00 66.38 78 GLY A N 1
ATOM 610 C CA . GLY A 1 78 ? 24.401 -21.116 -31.051 1.00 66.38 78 GLY A CA 1
ATOM 611 C C . GLY A 1 78 ? 24.021 -22.347 -30.223 1.00 66.38 78 GLY A C 1
ATOM 612 O O . GLY A 1 78 ? 24.911 -23.000 -29.672 1.00 66.38 78 GLY A O 1
ATOM 613 N N . GLU A 1 79 ? 22.727 -22.675 -30.170 1.00 57.31 79 GLU A N 1
ATOM 614 C CA . GLU A 1 79 ? 22.287 -24.055 -29.902 1.00 57.31 79 GLU A CA 1
ATOM 615 C C . GLU A 1 79 ? 22.261 -24.863 -31.204 1.00 57.31 79 GLU A C 1
ATOM 617 O O . GLU A 1 79 ? 21.784 -24.318 -32.226 1.00 57.31 79 GLU A O 1
#

Nearest PDB structures (foldseek):
  4d8j-assembly1_A  TM=6.186E-01  e=1.251E+00  Escherichia coli

Solvent-accessible surface area (backbone atoms only — not comparable to full-atom values): 4871 Å² total; per-residue (Å²): 142,88,82,89,72,55,71,66,58,52,51,52,44,50,52,49,18,63,76,71,76,45,56,60,67,57,54,53,51,48,54,52,50,51,52,53,50,53,50,54,52,50,53,52,50,53,52,50,53,54,54,59,71,51,61,85,72,70,80,86,88,53,96,52,50,90,76,46,45,64,61,58,44,46,78,74,66,62,129

Radius of gyration: 25.05 Å; Cα contacts (8 Å, |Δi|>4): 13; chains: 1; bounding box: 47×31×60 Å